Protein AF-A0A9P8G0V1-F1 (afdb_monomer)

Foldseek 3Di:
DDDDPPPPCPCPPPDPDDDDDADWDFPDWDADPQRKIKTFIARDPPFPDRGWIKIAGPLGWIKTCDSVRKIKTDPNPPDIDIGHHDDD

pLDDT: mean 77.92, std 21.46, range [34.5, 96.38]

Solvent-accessible surface area (backbone atoms only — not comparable to full-atom values): 5410 Å² total; per-residue (Å²): 131,93,81,79,87,81,75,81,74,78,70,83,64,92,59,90,71,84,73,90,88,73,85,55,47,77,78,46,70,54,66,50,99,79,60,30,36,41,38,34,34,36,63,53,94,83,34,73,25,77,76,13,30,39,38,39,43,73,77,58,21,35,38,37,37,37,37,74,43,27,35,38,40,35,60,52,77,84,53,69,50,76,44,74,43,76,83,130

Structure (mmCIF, N/CA/C/O backbone):
data_AF-A0A9P8G0V1-F1
#
_entry.id   AF-A0A9P8G0V1-F1
#
loop_
_atom_site.group_PDB
_atom_site.id
_atom_site.type_symbol
_atom_site.label_atom_id
_atom_site.label_alt_id
_atom_site.label_comp_id
_atom_site.label_asym_id
_atom_site.label_entity_id
_atom_site.label_seq_id
_atom_site.pdbx_PDB_ins_code
_atom_site.Cartn_x
_atom_site.Cartn_y
_atom_site.Cartn_z
_atom_site.occupancy
_atom_site.B_iso_or_equiv
_atom_site.auth_seq_id
_atom_site.auth_comp_id
_atom_site.auth_asym_id
_atom_site.auth_atom_id
_atom_site.pdbx_PDB_model_num
ATOM 1 N N . MET A 1 1 ? -25.470 21.042 24.118 1.00 37.41 1 MET A N 1
ATOM 2 C CA . MET A 1 1 ? -24.253 20.309 23.710 1.00 37.41 1 MET A CA 1
ATOM 3 C C . MET A 1 1 ? -24.488 19.826 22.290 1.00 37.41 1 MET A C 1
ATOM 5 O O . MET A 1 1 ? -25.471 19.119 22.100 1.00 37.41 1 MET A O 1
ATOM 9 N N . PRO A 1 2 ? -23.742 20.313 21.287 1.00 37.09 2 PRO A N 1
ATOM 10 C CA . PRO A 1 2 ? -24.104 20.082 19.897 1.00 37.09 2 PRO A CA 1
ATOM 11 C C . PRO A 1 2 ? -23.767 18.643 19.501 1.00 37.09 2 PRO A C 1
ATOM 13 O O . PRO A 1 2 ? -22.658 18.171 19.726 1.00 37.09 2 PRO A O 1
ATOM 16 N N . SER A 1 3 ? -24.750 17.956 18.933 1.00 34.84 3 SER A N 1
ATOM 17 C CA . SER A 1 3 ? -24.585 16.691 18.224 1.00 34.84 3 SER A CA 1
ATOM 18 C C . SER A 1 3 ? -24.936 16.918 16.763 1.00 34.84 3 SER A C 1
ATOM 20 O O . SER A 1 3 ? -25.764 17.772 16.449 1.00 34.84 3 SER A O 1
ATOM 22 N N . ASN A 1 4 ? -24.341 16.080 15.919 1.00 35.44 4 ASN A N 1
ATOM 23 C CA . ASN A 1 4 ? -24.634 15.885 14.504 1.00 35.44 4 ASN A CA 1
ATOM 24 C C . ASN A 1 4 ? -23.777 16.679 13.504 1.00 35.44 4 ASN A C 1
ATOM 26 O O . ASN A 1 4 ? -24.274 17.429 12.668 1.00 35.44 4 ASN A O 1
ATOM 30 N N . ASN A 1 5 ? -22.467 16.408 13.527 1.00 34.91 5 ASN A N 1
ATOM 31 C CA . ASN A 1 5 ? -21.629 16.543 12.337 1.00 34.91 5 ASN A CA 1
ATOM 32 C C . ASN A 1 5 ? -21.972 15.398 11.367 1.00 34.91 5 ASN A C 1
ATOM 34 O O . ASN A 1 5 ? -21.370 14.327 11.390 1.00 34.91 5 ASN A O 1
ATOM 38 N N . SER A 1 6 ? -23.007 15.629 10.562 1.00 37.06 6 SER A N 1
ATOM 39 C CA . SER A 1 6 ? -23.375 14.812 9.410 1.00 37.06 6 SER A CA 1
ATOM 40 C C . SER A 1 6 ? -22.305 14.967 8.328 1.00 37.06 6 SER A C 1
ATOM 42 O O . SER A 1 6 ? -22.433 15.786 7.421 1.00 37.06 6 SER A O 1
ATOM 44 N N . SER A 1 7 ? -21.246 14.173 8.419 1.00 34.50 7 SER A N 1
ATOM 45 C CA . SER A 1 7 ? -20.371 13.888 7.284 1.00 34.50 7 SER A CA 1
ATOM 46 C C . SER A 1 7 ? -20.724 12.499 6.767 1.00 34.50 7 SER A C 1
ATOM 48 O O . SER A 1 7 ? -19.973 11.546 6.940 1.00 34.50 7 SER A O 1
ATOM 50 N N . THR A 1 8 ? -21.895 12.369 6.140 1.00 37.41 8 THR A N 1
ATOM 51 C CA . THR A 1 8 ? -22.097 11.326 5.131 1.00 37.41 8 THR A CA 1
ATOM 52 C C . THR A 1 8 ? -21.235 11.704 3.934 1.00 37.41 8 THR A C 1
ATOM 54 O O . THR A 1 8 ? -21.710 12.284 2.959 1.00 37.41 8 THR A O 1
ATOM 57 N N . SER A 1 9 ? -19.939 11.421 4.035 1.00 35.34 9 SER A N 1
ATOM 58 C CA . SER A 1 9 ? -19.070 11.316 2.872 1.00 35.34 9 SER A CA 1
ATOM 59 C C . SER A 1 9 ? -19.403 9.991 2.200 1.00 35.34 9 SER A C 1
ATOM 61 O O . SER A 1 9 ? -18.660 9.017 2.291 1.00 35.34 9 SER A O 1
ATOM 63 N N . SER A 1 10 ? -20.575 9.947 1.566 1.00 42.50 10 SER A N 1
ATOM 64 C CA . SER A 1 10 ? -20.870 9.007 0.492 1.00 42.50 10 SER A CA 1
ATOM 65 C C . SER A 1 10 ? -19.973 9.413 -0.667 1.00 42.50 10 SER A C 1
ATOM 67 O O . SER A 1 10 ? -20.358 10.145 -1.573 1.00 42.50 10 SER A O 1
ATOM 69 N N . SER A 1 11 ? -18.705 9.044 -0.555 1.00 39.66 11 SER A N 1
ATOM 70 C CA . SER A 1 11 ? -17.727 9.236 -1.601 1.00 39.66 11 SER A CA 1
ATOM 71 C C . SER A 1 11 ? -17.928 8.110 -2.603 1.00 39.66 11 SER A C 1
ATOM 73 O O . SER A 1 11 ? -17.083 7.229 -2.726 1.00 39.66 11 SER A O 1
ATOM 75 N N . ASP A 1 12 ? -19.025 8.177 -3.360 1.00 43.91 12 ASP A N 1
ATOM 76 C CA . ASP A 1 12 ? -19.094 7.622 -4.712 1.00 43.91 12 ASP A CA 1
ATOM 77 C C . ASP A 1 12 ? -18.117 8.435 -5.575 1.00 43.91 12 ASP A C 1
ATOM 79 O O . ASP A 1 12 ? -18.473 9.253 -6.420 1.00 43.91 12 ASP A O 1
ATOM 83 N N . SER A 1 13 ? -16.830 8.298 -5.263 1.00 40.94 13 SER A N 1
ATOM 84 C CA . SER A 1 13 ? -15.748 8.975 -5.947 1.00 40.94 13 SER A CA 1
ATOM 85 C C . SER A 1 13 ? -15.406 8.146 -7.167 1.00 40.94 13 SER A C 1
ATOM 87 O O . SER A 1 13 ? -14.401 7.441 -7.199 1.00 40.94 13 SER A O 1
ATOM 89 N N . ASN A 1 14 ? -16.213 8.304 -8.214 1.00 49.72 14 ASN A N 1
ATOM 90 C CA . ASN A 1 14 ? -15.679 8.277 -9.569 1.00 49.72 14 ASN A CA 1
ATOM 91 C C . ASN A 1 14 ? -14.727 9.478 -9.716 1.00 49.72 14 ASN A C 1
ATOM 93 O O . ASN A 1 14 ? -15.060 10.502 -10.305 1.00 49.72 14 ASN A O 1
ATOM 97 N N . SER A 1 15 ? -13.570 9.384 -9.065 1.00 43.97 15 SER A N 1
ATOM 98 C CA . SER A 1 15 ? -12.530 10.396 -9.062 1.00 43.97 15 SER A CA 1
ATOM 99 C C . SER A 1 15 ? -11.243 9.700 -9.456 1.00 43.97 15 SER A C 1
ATOM 101 O O . SER A 1 15 ? -10.477 9.213 -8.623 1.00 43.97 15 SER A O 1
ATOM 103 N N . ALA A 1 16 ? -11.020 9.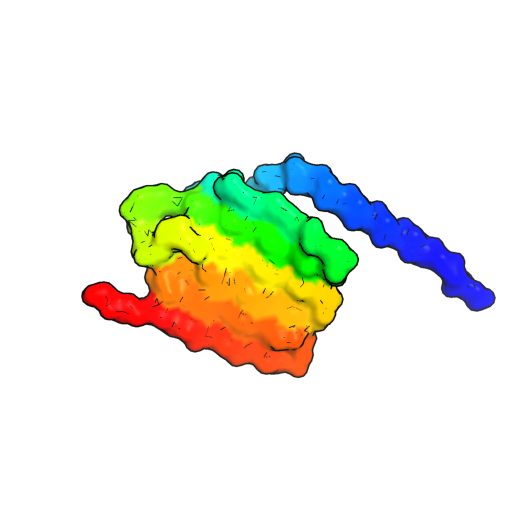658 -10.768 1.00 51.06 16 ALA A N 1
ATOM 104 C CA . ALA A 1 16 ? -9.680 9.693 -11.323 1.00 51.06 16 ALA A CA 1
ATOM 105 C C . ALA A 1 16 ? -9.012 10.985 -10.812 1.00 51.06 16 ALA A C 1
ATOM 107 O O . ALA A 1 16 ? -9.024 12.024 -11.469 1.00 51.06 16 ALA A O 1
ATOM 108 N N . SER A 1 17 ? -8.520 10.951 -9.573 1.00 43.56 17 SER A N 1
ATOM 109 C CA . SER A 1 17 ? -7.882 12.094 -8.936 1.00 43.56 17 SER A CA 1
ATOM 110 C C . SER A 1 17 ? -6.461 12.210 -9.462 1.00 43.56 17 SER A C 1
ATOM 112 O O . SER A 1 17 ? -5.522 11.607 -8.945 1.00 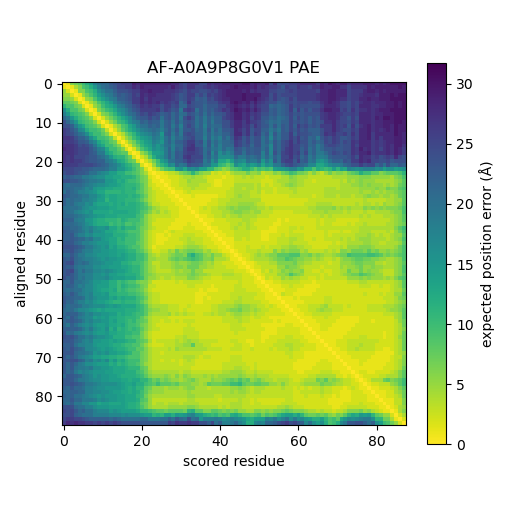43.56 17 SER A O 1
ATOM 114 N N . SER A 1 18 ? -6.336 13.034 -10.495 1.00 62.75 18 SER A N 1
ATOM 115 C CA . SER A 1 18 ? -5.160 13.827 -10.836 1.00 62.75 18 SER A CA 1
ATOM 116 C C . SER A 1 18 ? -4.270 14.144 -9.623 1.00 62.75 18 SER A C 1
ATOM 118 O O . SER A 1 18 ? -4.709 14.794 -8.675 1.00 62.75 18 SER A O 1
ATOM 120 N N . GLY A 1 19 ? -3.008 13.712 -9.691 1.00 39.78 19 GLY A N 1
ATOM 121 C CA . GLY A 1 19 ? -1.973 13.976 -8.692 1.00 39.78 19 GLY A CA 1
ATOM 122 C C . GLY A 1 19 ? -0.627 13.389 -9.120 1.00 39.78 19 GLY A C 1
ATOM 123 O O . GLY A 1 19 ? -0.336 12.233 -8.847 1.00 39.78 19 GLY A O 1
ATOM 124 N N . SER A 1 20 ? 0.144 14.194 -9.852 1.00 55.59 20 SER A N 1
ATOM 125 C CA . SER A 1 20 ? 1.559 14.078 -10.235 1.00 55.59 20 SER A CA 1
ATOM 126 C C . SER A 1 20 ? 2.368 12.897 -9.664 1.00 55.59 20 SER A C 1
ATOM 128 O O . SER A 1 20 ? 2.649 12.857 -8.469 1.00 55.59 20 SER A O 1
ATOM 130 N N . GLY A 1 21 ? 2.866 12.009 -10.538 1.00 52.62 21 GLY A N 1
ATOM 131 C CA . GLY A 1 21 ? 4.015 11.151 -10.207 1.00 52.62 21 GLY A CA 1
ATOM 132 C C . GLY A 1 21 ? 4.204 9.895 -11.058 1.00 52.62 21 GLY A C 1
ATOM 133 O O . GLY A 1 21 ? 5.336 9.540 -11.366 1.00 52.62 21 GLY A O 1
ATOM 134 N N . SER A 1 22 ? 3.136 9.216 -11.473 1.00 56.09 22 SER A N 1
ATOM 135 C CA . SER A 1 22 ? 3.189 8.030 -12.344 1.00 56.09 22 SER A CA 1
ATOM 136 C C . SER A 1 22 ? 1.779 7.762 -12.863 1.00 56.09 22 SER A C 1
ATOM 138 O O . SER A 1 22 ? 0.856 7.671 -12.057 1.00 56.09 22 SER A O 1
ATOM 140 N N . SER A 1 23 ? 1.589 7.684 -14.180 1.00 75.69 23 SER A N 1
ATOM 141 C CA . SER A 1 23 ? 0.304 7.297 -14.772 1.00 75.69 23 SER A CA 1
ATOM 142 C C . SER A 1 23 ? 0.023 5.836 -14.424 1.00 75.69 23 SER A C 1
ATOM 144 O O . SER A 1 23 ? 0.757 4.957 -14.874 1.00 75.69 23 SER A O 1
ATOM 146 N N . TYR A 1 24 ? -0.995 5.588 -13.607 1.00 81.06 24 TYR A N 1
ATOM 147 C CA . TYR A 1 24 ? -1.547 4.257 -13.390 1.00 81.06 24 TYR A CA 1
ATOM 148 C C . TYR A 1 24 ? -3.031 4.280 -13.725 1.00 81.06 24 TYR A C 1
ATOM 150 O O . TYR A 1 24 ? -3.709 5.280 -13.489 1.00 81.06 24 TYR A O 1
ATOM 158 N N . GLU A 1 25 ? -3.526 3.165 -14.238 1.00 87.06 25 GLU A N 1
ATOM 159 C CA . GLU A 1 25 ? -4.947 2.943 -14.457 1.00 87.06 25 GLU A CA 1
ATOM 160 C C . GLU A 1 25 ? -5.541 2.312 -13.197 1.00 87.06 25 GLU A C 1
ATOM 162 O O . GLU A 1 25 ? -4.984 1.366 -12.637 1.00 87.0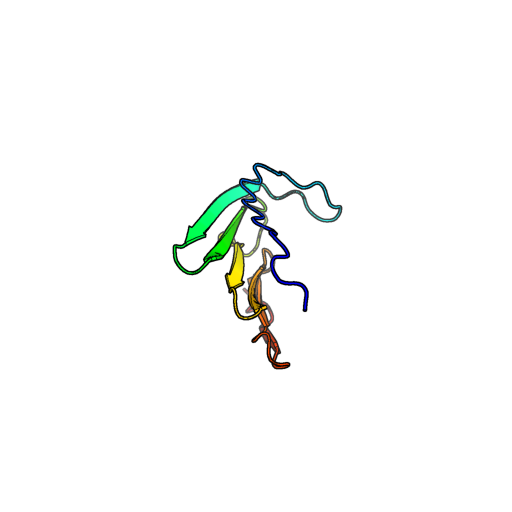6 25 GLU A O 1
ATOM 167 N N . ILE A 1 26 ? -6.670 2.829 -12.713 1.00 87.38 26 ILE A N 1
ATOM 168 C CA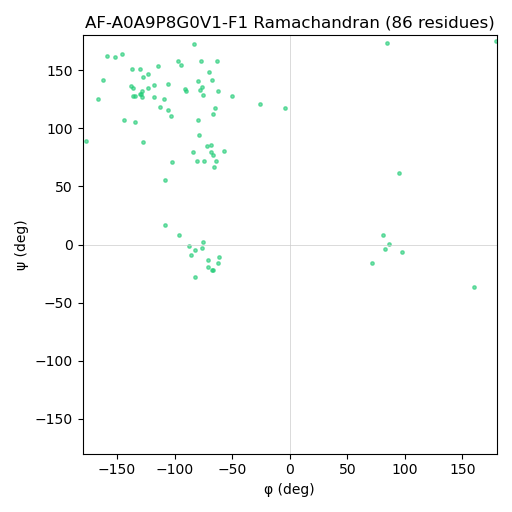 . ILE A 1 26 ? -7.414 2.163 -11.639 1.00 87.38 26 ILE A CA 1
ATOM 169 C C . ILE A 1 26 ? -8.216 1.037 -12.283 1.00 87.38 26 ILE A C 1
ATOM 171 O O . ILE A 1 26 ? -9.199 1.287 -12.973 1.00 87.38 26 ILE A O 1
ATOM 175 N N . THR A 1 27 ? -7.797 -0.206 -12.061 1.00 90.00 27 THR A N 1
ATOM 176 C CA . THR A 1 27 ? -8.455 -1.381 -12.653 1.00 90.00 27 THR A CA 1
ATOM 177 C C . THR A 1 27 ? -9.685 -1.817 -11.871 1.00 90.00 27 THR A C 1
ATOM 179 O O . THR A 1 27 ? -10.609 -2.396 -12.435 1.00 90.00 27 THR A O 1
ATOM 182 N N . SER A 1 28 ? -9.706 -1.553 -10.567 1.00 89.19 28 SER A N 1
ATOM 183 C CA . SER A 1 28 ? -10.821 -1.886 -9.687 1.00 89.19 28 SER A CA 1
ATOM 184 C C . SER A 1 28 ? -10.724 -1.073 -8.405 1.00 89.19 28 SER A C 1
ATOM 186 O O . SER A 1 28 ? -9.642 -0.910 -7.846 1.00 89.19 28 SER A O 1
ATOM 188 N N . SER A 1 29 ? -11.852 -0.616 -7.883 1.00 90.44 29 SER A N 1
ATOM 189 C CA . SER A 1 29 ? -11.936 -0.052 -6.540 1.00 90.44 29 SER A CA 1
ATOM 190 C C . SER A 1 29 ? -13.275 -0.388 -5.901 1.00 90.44 29 SER A C 1
ATOM 192 O O . SER A 1 29 ? -14.215 -0.813 -6.574 1.00 90.44 29 SER A O 1
ATOM 194 N N . GLY A 1 30 ? -13.352 -0.232 -4.587 1.00 92.00 30 GLY A N 1
ATOM 195 C CA . GLY A 1 30 ? -14.593 -0.421 -3.859 1.00 92.00 30 GLY A CA 1
ATOM 196 C C . GLY A 1 30 ? -14.431 -0.199 -2.369 1.00 92.00 30 GLY A C 1
ATOM 197 O O . GLY A 1 30 ? -13.328 0.008 -1.860 1.00 92.00 30 GLY A O 1
ATOM 198 N N . THR A 1 31 ? -15.562 -0.270 -1.681 1.00 93.00 31 THR A N 1
ATOM 199 C CA . THR A 1 31 ? -15.659 -0.164 -0.229 1.00 93.00 31 THR A CA 1
ATOM 200 C C . THR A 1 31 ? -16.487 -1.339 0.266 1.00 93.00 31 THR A C 1
ATOM 202 O O . THR A 1 31 ? -17.550 -1.614 -0.288 1.00 93.00 31 THR A O 1
ATOM 205 N N . ASN A 1 32 ? -15.993 -2.069 1.263 1.00 88.94 32 ASN A N 1
ATOM 206 C CA . ASN A 1 32 ? -16.737 -3.180 1.855 1.00 88.94 32 ASN A CA 1
ATOM 207 C C . ASN A 1 32 ? -17.730 -2.685 2.927 1.00 88.94 32 ASN A C 1
ATOM 209 O O . ASN A 1 32 ? -17.687 -1.527 3.339 1.00 88.94 32 ASN A O 1
ATOM 213 N N . ASP A 1 33 ? -18.588 -3.572 3.438 1.00 91.56 33 ASP A N 1
ATOM 214 C CA . ASP A 1 33 ? -19.610 -3.222 4.444 1.00 91.56 33 ASP A 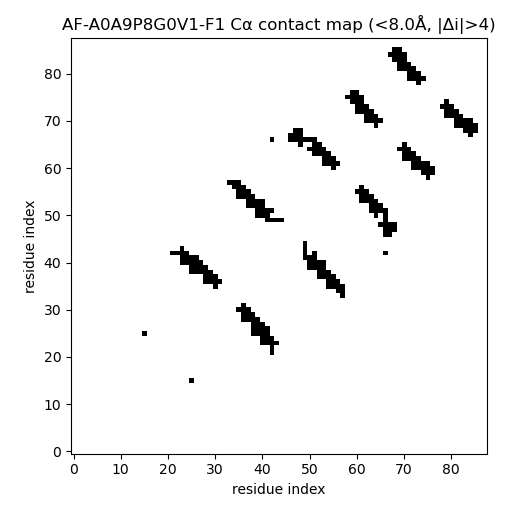CA 1
ATOM 215 C C . ASP A 1 33 ? -19.033 -2.708 5.779 1.00 91.56 33 ASP A C 1
ATOM 217 O O . ASP A 1 33 ? -19.743 -2.111 6.585 1.00 91.56 33 ASP A O 1
ATOM 221 N N . GLN A 1 34 ? -17.738 -2.925 6.025 1.00 91.19 34 GLN A N 1
ATOM 222 C CA . GLN A 1 34 ? -17.018 -2.418 7.198 1.00 91.19 34 GLN A CA 1
ATOM 223 C C . GLN A 1 34 ? -16.445 -1.009 6.974 1.00 91.19 34 GLN A C 1
ATOM 225 O O . GLN A 1 34 ? -15.828 -0.449 7.880 1.00 91.19 34 GLN A O 1
ATOM 230 N N . GLY A 1 35 ? -16.629 -0.441 5.779 1.00 91.81 35 GLY A N 1
ATOM 231 C CA . GLY A 1 35 ? -16.094 0.855 5.372 1.00 91.81 35 GLY A CA 1
ATOM 232 C C . GLY A 1 35 ? -14.633 0.820 4.919 1.00 91.81 35 GLY A C 1
ATOM 233 O O . GLY A 1 35 ? -14.045 1.880 4.707 1.00 91.81 35 GLY A O 1
ATOM 234 N N . ASN A 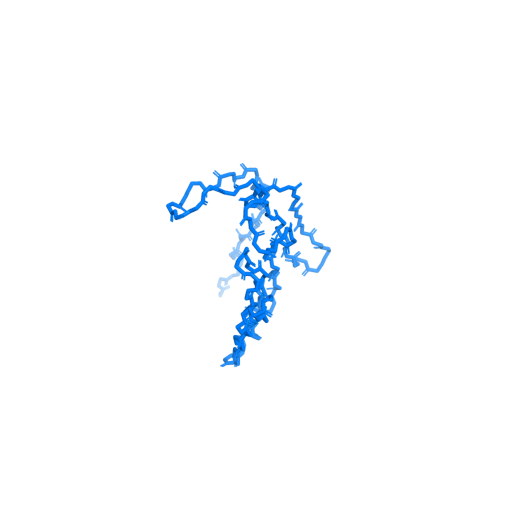1 36 ? -14.026 -0.361 4.769 1.00 90.62 36 ASN A N 1
ATOM 235 C CA . ASN A 1 36 ? -12.654 -0.473 4.278 1.00 90.62 36 ASN A CA 1
ATOM 236 C C . ASN A 1 36 ? -12.649 -0.288 2.764 1.00 90.62 36 ASN A C 1
ATOM 238 O O . ASN A 1 36 ? -13.442 -0.907 2.053 1.00 90.62 36 ASN A O 1
ATOM 242 N N . HIS A 1 37 ? -11.733 0.537 2.277 1.00 93.25 37 HIS A N 1
ATOM 243 C CA . HIS A 1 37 ? -11.610 0.882 0.870 1.00 93.25 37 HIS A CA 1
ATOM 244 C C . HIS A 1 37 ? -10.408 0.180 0.239 1.00 93.25 37 HIS A C 1
ATOM 246 O O . HIS A 1 37 ? -9.321 0.135 0.817 1.00 93.25 37 HIS A O 1
ATOM 252 N N . TYR A 1 38 ? -10.594 -0.327 -0.975 1.00 91.94 38 TYR A N 1
ATOM 253 C CA . TYR A 1 38 ? -9.547 -0.931 -1.784 1.00 91.94 38 TYR A CA 1
ATOM 254 C C . TYR A 1 38 ? -9.503 -0.290 -3.168 1.00 91.94 38 TYR A C 1
ATOM 256 O O . TYR A 1 38 ? -10.528 0.059 -3.745 1.00 91.94 38 TYR A O 1
ATOM 264 N N . CYS A 1 39 ? -8.300 -0.148 -3.712 1.00 92.88 39 CYS A N 1
ATOM 265 C CA . CYS A 1 39 ? -8.060 0.397 -5.041 1.00 92.88 39 CYS A CA 1
ATOM 266 C C . CYS A 1 39 ? -6.881 -0.336 -5.683 1.00 92.88 39 CYS A C 1
ATOM 268 O O . CYS A 1 39 ? -5.730 -0.146 -5.285 1.00 92.88 39 CYS A O 1
ATOM 270 N N . SER A 1 40 ? -7.188 -1.179 -6.661 1.00 90.25 40 SER A N 1
ATOM 271 C CA . SER A 1 40 ? -6.241 -1.850 -7.545 1.00 90.25 40 SER A CA 1
ATOM 272 C C . SER A 1 40 ? -5.787 -0.906 -8.650 1.00 90.25 40 SER A C 1
ATOM 274 O O . SER A 1 40 ? -6.567 -0.107 -9.173 1.00 90.25 40 SER A O 1
ATOM 276 N N . ARG A 1 41 ? -4.502 -0.987 -8.982 1.00 89.62 41 ARG A N 1
ATOM 277 C CA . ARG A 1 41 ? -3.803 -0.063 -9.868 1.00 89.62 41 ARG A CA 1
ATOM 278 C C . ARG A 1 41 ? -2.930 -0.856 -10.822 1.00 89.62 41 ARG A C 1
ATOM 280 O O . ARG A 1 41 ? -2.194 -1.739 -10.394 1.00 89.62 41 ARG A O 1
ATOM 287 N N . ASP A 1 42 ? -2.975 -0.492 -12.088 1.00 88.75 42 ASP A N 1
ATOM 288 C CA . ASP A 1 42 ? -2.120 -1.039 -13.126 1.00 88.75 42 ASP A CA 1
ATOM 289 C C . ASP A 1 42 ? -1.163 0.051 -13.611 1.00 88.75 42 ASP A C 1
ATOM 291 O O . ASP A 1 42 ? -1.579 1.107 -14.088 1.00 88.75 42 ASP A O 1
ATOM 295 N N . TYR A 1 43 ? 0.134 -0.194 -13.440 1.00 87.06 43 TYR A N 1
ATOM 296 C CA . TYR A 1 43 ? 1.211 0.699 -13.879 1.00 87.06 43 TYR A CA 1
ATOM 297 C C . TYR A 1 43 ? 1.781 0.278 -15.248 1.00 87.06 43 TYR A C 1
ATOM 299 O O . TYR A 1 43 ? 2.788 0.826 -15.703 1.00 87.06 43 TYR A O 1
ATOM 307 N N . GLY A 1 44 ? 1.132 -0.685 -15.908 1.00 85.75 44 GLY A N 1
ATOM 308 C CA . GLY A 1 44 ? 1.511 -1.277 -17.179 1.00 85.75 44 GLY A CA 1
ATOM 309 C C . GLY A 1 44 ? 2.523 -2.413 -17.039 1.00 85.75 44 GLY A C 1
ATOM 310 O O . GLY A 1 44 ? 3.121 -2.637 -15.988 1.00 85.75 44 GLY A O 1
ATOM 311 N N . SER A 1 45 ? 2.797 -3.078 -18.163 1.00 82.62 45 SER A N 1
ATOM 312 C CA . SER A 1 45 ? 3.678 -4.255 -18.266 1.00 82.62 45 SER A CA 1
ATOM 313 C C . SER A 1 45 ? 5.140 -4.028 -17.857 1.00 82.62 45 SER A C 1
ATOM 315 O O . SER A 1 45 ? 5.916 -4.975 -17.779 1.00 82.62 45 SER A O 1
ATOM 317 N N . SER A 1 46 ? 5.549 -2.772 -17.662 1.00 83.69 46 SER A N 1
ATOM 318 C CA . SER A 1 46 ? 6.892 -2.411 -17.190 1.00 83.69 46 SER A CA 1
ATOM 319 C C . SER A 1 46 ? 7.004 -2.417 -15.662 1.00 83.69 46 SER A C 1
ATOM 321 O O . SER A 1 46 ? 8.105 -2.256 -15.132 1.00 83.69 46 SER A O 1
ATOM 323 N N . ALA A 1 47 ? 5.888 -2.561 -14.942 1.00 84.56 47 ALA A N 1
ATOM 324 C CA . ALA A 1 47 ? 5.895 -2.679 -13.496 1.00 84.56 47 ALA A CA 1
ATOM 325 C C . ALA A 1 47 ? 6.551 -4.000 -13.071 1.00 84.56 47 ALA A C 1
ATOM 327 O O . ALA A 1 47 ? 6.361 -5.052 -13.673 1.00 84.56 47 ALA A O 1
ATOM 328 N N . ALA A 1 48 ? 7.319 -3.968 -11.985 1.00 86.31 48 ALA A N 1
ATOM 32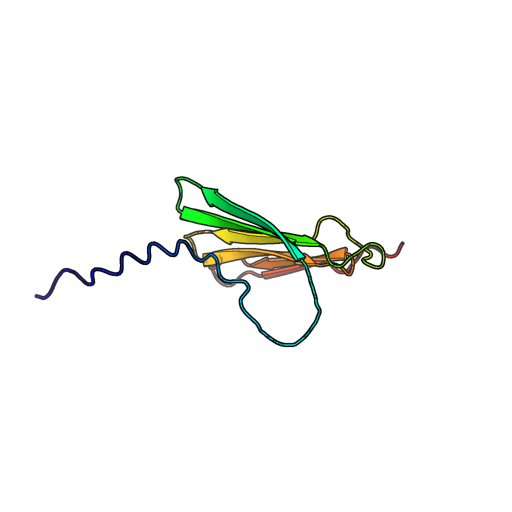9 C CA . ALA A 1 48 ? 7.823 -5.193 -11.375 1.00 86.31 48 ALA A CA 1
ATOM 330 C C . ALA A 1 48 ? 6.701 -5.981 -10.673 1.00 86.31 48 ALA A C 1
ATOM 332 O O . ALA A 1 48 ? 6.870 -7.174 -10.410 1.00 86.31 48 ALA A O 1
ATOM 333 N N . ASN A 1 49 ? 5.589 -5.317 -10.365 1.00 85.50 49 ASN A N 1
ATOM 334 C CA . ASN A 1 49 ? 4.424 -5.866 -9.698 1.00 85.50 49 ASN A CA 1
ATOM 335 C C . ASN A 1 49 ? 3.143 -5.430 -10.418 1.00 85.50 49 ASN A C 1
ATOM 337 O O . ASN A 1 49 ? 2.691 -4.292 -10.266 1.00 85.50 49 ASN A O 1
ATOM 341 N N . ASP A 1 50 ? 2.550 -6.370 -11.149 1.00 85.75 50 ASP A N 1
ATOM 342 C CA . ASP A 1 50 ? 1.288 -6.185 -11.875 1.00 85.75 50 ASP A CA 1
ATOM 343 C C . ASP A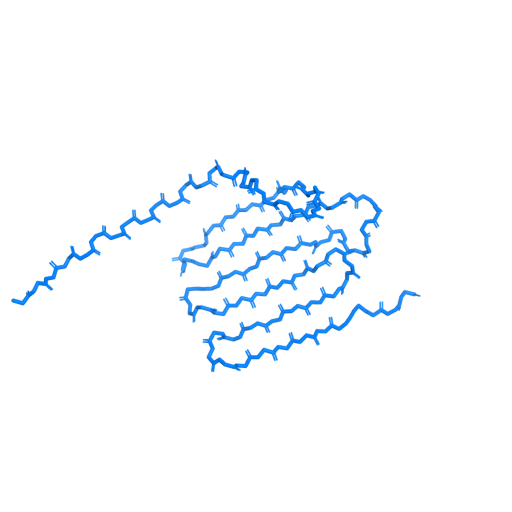 1 50 ? 0.071 -6.087 -10.938 1.00 85.75 50 ASP A C 1
ATOM 345 O O . ASP A 1 50 ? -1.009 -5.674 -11.344 1.00 85.75 50 ASP A O 1
ATOM 349 N N . ASN A 1 51 ? 0.233 -6.449 -9.661 1.00 87.19 51 ASN A N 1
ATOM 350 C CA . ASN A 1 51 ? -0.817 -6.403 -8.650 1.00 87.19 51 ASN A CA 1
ATOM 351 C C . ASN A 1 51 ? -0.557 -5.269 -7.651 1.00 87.19 51 ASN A C 1
ATOM 353 O O . ASN A 1 51 ? -0.435 -5.472 -6.435 1.00 87.19 51 ASN A O 1
ATOM 357 N N . SER A 1 52 ? -0.418 -4.056 -8.180 1.00 91.31 52 SER A N 1
ATOM 358 C CA . SER A 1 52 ? -0.303 -2.863 -7.349 1.00 91.31 52 SER A CA 1
ATOM 359 C C . SER A 1 52 ? -1.672 -2.486 -6.793 1.00 91.31 52 SER A C 1
ATOM 361 O O . SER A 1 52 ? -2.675 -2.498 -7.502 1.00 91.31 52 SER A O 1
ATOM 363 N N . TYR A 1 53 ? -1.744 -2.150 -5.510 1.00 93.44 53 TYR A N 1
ATOM 364 C CA . TYR A 1 53 ? -3.003 -1.758 -4.884 1.00 93.44 53 TYR A CA 1
ATOM 365 C C . TYR A 1 53 ? -2.781 -0.950 -3.612 1.00 93.44 53 TYR A C 1
ATOM 367 O O . TYR A 1 53 ? -1.709 -0.958 -3.006 1.00 93.44 53 TYR A O 1
ATOM 375 N N . HIS A 1 54 ? -3.834 -0.261 -3.200 1.00 93.31 54 HIS A N 1
ATOM 376 C CA . HIS A 1 54 ? -3.944 0.384 -1.908 1.00 93.31 54 HIS A CA 1
ATOM 377 C C . HIS A 1 54 ? -5.175 -0.128 -1.187 1.00 93.31 54 HIS A C 1
ATOM 379 O O . HIS A 1 54 ? -6.252 -0.218 -1.773 1.00 93.31 54 HIS A O 1
ATOM 385 N N . TYR A 1 55 ? -5.001 -0.436 0.086 1.00 93.69 55 TYR A N 1
ATOM 386 C CA . TYR A 1 55 ? -6.060 -0.887 0.962 1.00 93.69 55 TYR A CA 1
ATOM 387 C C . TYR A 1 55 ? -6.037 -0.031 2.221 1.00 93.69 55 TYR A C 1
ATOM 389 O O . TYR A 1 55 ? -4.990 0.106 2.844 1.00 93.69 55 TYR A O 1
ATOM 397 N N . SER A 1 56 ? -7.163 0.557 2.589 1.00 93.06 56 SER A N 1
ATOM 398 C CA . SER A 1 56 ? -7.293 1.429 3.754 1.00 93.06 56 SER A CA 1
ATOM 399 C C . SER A 1 56 ? -8.469 0.979 4.599 1.00 93.06 56 SER A C 1
ATOM 401 O O . SER A 1 56 ? -9.575 0.810 4.085 1.00 93.06 56 SER A O 1
ATOM 403 N N . ASN A 1 57 ? -8.226 0.814 5.889 1.00 90.94 57 ASN A N 1
ATOM 404 C CA . ASN A 1 57 ? -9.215 0.409 6.866 1.00 90.94 57 ASN A CA 1
ATOM 405 C C . ASN A 1 57 ? -9.790 1.617 7.601 1.00 90.94 57 ASN A C 1
ATOM 407 O O . ASN A 1 57 ? -9.168 2.678 7.697 1.00 90.94 57 ASN A O 1
ATOM 411 N N . THR A 1 58 ? -10.976 1.436 8.169 1.00 91.88 58 THR A N 1
ATOM 412 C CA . THR A 1 58 ? -11.644 2.472 8.971 1.00 91.88 58 THR A CA 1
ATOM 413 C C . THR A 1 58 ? -10.934 2.784 10.286 1.00 91.88 58 THR A C 1
ATOM 415 O O . THR A 1 58 ? -11.079 3.886 10.809 1.00 91.88 58 THR A O 1
ATOM 418 N N . ASP A 1 59 ? -10.116 1.860 10.791 1.00 89.75 59 ASP A N 1
ATOM 419 C CA . ASP A 1 59 ? -9.252 2.062 11.960 1.00 89.75 59 ASP A CA 1
ATOM 420 C C . ASP A 1 59 ? -8.008 2.929 11.665 1.00 89.75 59 ASP A C 1
ATOM 422 O O . ASP A 1 59 ? -7.181 3.162 12.546 1.00 89.75 59 ASP A O 1
ATOM 426 N N . GLY A 1 60 ? -7.875 3.424 10.429 1.00 91.88 60 GLY A N 1
ATOM 427 C CA . GLY A 1 60 ? -6.758 4.249 9.977 1.00 91.88 60 GLY A CA 1
ATOM 428 C C . GLY A 1 60 ? -5.525 3.450 9.554 1.00 91.88 60 GLY A C 1
ATOM 429 O O . GLY A 1 60 ? -4.559 4.047 9.072 1.00 91.88 60 GLY A O 1
ATOM 430 N N . SER A 1 61 ? -5.538 2.121 9.697 1.00 94.00 61 SER A N 1
ATOM 431 C CA . SER A 1 61 ? -4.503 1.265 9.123 1.00 94.00 61 SER A CA 1
ATOM 432 C C . SER A 1 61 ? -4.621 1.219 7.600 1.00 94.00 61 SER A C 1
ATOM 434 O O . SER A 1 61 ? -5.704 1.344 7.025 1.00 94.00 61 SER A O 1
ATOM 436 N N . TYR A 1 62 ? -3.494 1.063 6.913 1.00 96.06 62 TYR A N 1
ATOM 437 C CA . TYR A 1 62 ? -3.470 0.968 5.461 1.00 96.06 62 TYR A CA 1
ATOM 438 C C . TYR A 1 62 ? -2.288 0.148 4.956 1.00 96.06 62 TYR A C 1
ATOM 440 O O . TYR A 1 62 ? -1.288 -0.065 5.643 1.00 96.06 62 TYR A O 1
ATOM 448 N N . TYR A 1 63 ? -2.409 -0.303 3.717 1.00 95.44 63 TYR A N 1
ATOM 449 C CA . TYR A 1 63 ? -1.435 -1.127 3.037 1.00 95.44 63 TYR A CA 1
ATOM 450 C C . TYR A 1 63 ? -1.256 -0.666 1.592 1.00 95.44 63 TYR A C 1
ATOM 452 O O . TYR A 1 63 ? -2.228 -0.402 0.884 1.00 95.44 63 TYR A O 1
ATOM 460 N N . TYR A 1 64 ? -0.005 -0.610 1.151 1.00 94.44 64 TYR A N 1
ATOM 461 C CA . TYR A 1 64 ? 0.396 -0.356 -0.225 1.00 94.44 64 TYR A CA 1
ATOM 462 C C . TYR A 1 64 ? 1.155 -1.560 -0.773 1.00 94.44 64 TYR A C 1
ATOM 464 O O . TYR A 1 64 ? 2.162 -1.980 -0.202 1.00 94.44 64 TYR A O 1
ATOM 472 N N . SER A 1 65 ? 0.700 -2.050 -1.921 1.00 93.25 65 SER A N 1
ATOM 473 C CA . SER A 1 65 ? 1.455 -2.897 -2.840 1.00 93.25 65 SER A CA 1
ATOM 474 C C . SER A 1 65 ? 1.902 -2.011 -3.999 1.00 93.25 65 SER A C 1
ATOM 476 O O . SER A 1 65 ? 1.064 -1.508 -4.751 1.00 93.25 65 SER A O 1
ATOM 478 N N . ASN A 1 66 ? 3.203 -1.746 -4.095 1.00 91.12 66 ASN A N 1
ATOM 479 C CA . ASN A 1 66 ? 3.752 -0.780 -5.043 1.00 91.12 66 ASN A CA 1
ATOM 480 C C . ASN A 1 66 ? 4.214 -1.464 -6.342 1.00 91.12 66 ASN A C 1
ATOM 482 O O . ASN A 1 66 ? 4.628 -2.629 -6.309 1.00 91.12 66 ASN A O 1
ATOM 486 N N . PRO A 1 67 ? 4.250 -0.732 -7.474 1.00 89.62 67 PRO A N 1
ATOM 487 C CA . PRO A 1 67 ? 4.634 -1.279 -8.781 1.00 89.62 67 PRO A CA 1
ATOM 488 C C . PRO A 1 67 ? 6.094 -1.698 -8.873 1.00 89.62 67 PRO A C 1
ATOM 490 O O . PRO A 1 67 ? 6.452 -2.531 -9.699 1.00 89.62 67 PRO A O 1
ATOM 493 N N . ASN A 1 68 ? 6.955 -1.153 -8.017 1.00 88.19 68 ASN A N 1
ATOM 494 C CA . ASN A 1 68 ? 8.343 -1.589 -7.906 1.00 88.19 68 ASN A CA 1
ATOM 495 C C . ASN A 1 68 ? 8.487 -2.923 -7.149 1.00 88.19 68 ASN A C 1
ATOM 497 O O . ASN A 1 68 ? 9.604 -3.412 -7.030 1.00 88.19 68 ASN A O 1
ATOM 501 N N . GLY A 1 69 ? 7.393 -3.499 -6.636 1.00 90.06 69 GLY A N 1
ATOM 502 C CA . GLY A 1 69 ? 7.385 -4.726 -5.838 1.00 90.06 69 GLY A CA 1
ATOM 503 C C . GLY A 1 69 ? 7.624 -4.511 -4.345 1.00 90.06 69 GLY A C 1
ATOM 504 O O . GLY A 1 69 ? 7.647 -5.483 -3.594 1.00 90.06 69 GLY A O 1
ATOM 505 N N . SER A 1 70 ? 7.807 -3.266 -3.894 1.00 92.94 70 SER A N 1
ATOM 506 C CA . SER A 1 70 ? 7.863 -2.978 -2.463 1.00 92.94 70 SER A CA 1
ATOM 507 C C . SER A 1 70 ? 6.465 -2.974 -1.861 1.00 92.94 70 SER A C 1
ATOM 509 O O . SER A 1 70 ? 5.467 -2.749 -2.551 1.00 92.94 70 SER A O 1
ATOM 511 N N . THR A 1 71 ? 6.387 -3.181 -0.551 1.00 94.94 71 THR A N 1
ATOM 512 C CA . THR A 1 71 ? 5.130 -3.046 0.179 1.00 94.94 71 THR A CA 1
ATOM 513 C C . THR A 1 71 ? 5.313 -2.163 1.396 1.00 94.94 71 THR A C 1
ATOM 515 O O . THR A 1 71 ? 6.404 -2.052 1.959 1.00 94.94 71 THR A O 1
ATOM 518 N N . TYR A 1 72 ? 4.244 -1.486 1.784 1.00 95.06 72 TYR A N 1
ATOM 519 C CA . TYR A 1 72 ? 4.237 -0.645 2.967 1.00 95.06 72 TYR A CA 1
ATOM 520 C C . TYR A 1 72 ? 2.954 -0.881 3.742 1.00 95.06 72 TYR A C 1
ATOM 522 O O . TYR A 1 72 ? 1.864 -0.792 3.188 1.00 95.06 72 TYR A O 1
ATOM 530 N N . TYR A 1 73 ? 3.092 -1.162 5.026 1.00 96.00 73 TYR A N 1
ATOM 531 C CA . TYR A 1 73 ? 1.990 -1.360 5.947 1.00 96.00 73 TYR A CA 1
ATOM 532 C C . TYR A 1 73 ? 2.047 -0.308 7.047 1.00 96.00 73 TYR A C 1
ATOM 534 O O . TYR A 1 73 ? 3.107 -0.049 7.615 1.00 96.00 73 TYR A O 1
ATOM 542 N N . ASN A 1 74 ? 0.900 0.257 7.390 1.00 96.38 74 ASN A N 1
ATOM 543 C CA . ASN A 1 74 ? 0.721 1.119 8.541 1.00 96.38 74 ASN A CA 1
ATOM 544 C C . ASN A 1 74 ? -0.456 0.603 9.361 1.00 96.38 74 ASN A C 1
ATOM 546 O O . ASN A 1 74 ? -1.518 0.328 8.822 1.00 96.38 74 ASN A O 1
ATOM 550 N N . SER A 1 75 ? -0.268 0.491 10.668 1.00 93.69 75 SER A N 1
ATOM 551 C CA . SER A 1 75 ? -1.280 -0.009 11.606 1.00 93.69 75 SER A CA 1
ATOM 552 C C . SER A 1 75 ? -2.314 1.033 12.048 1.00 93.69 75 SER A C 1
ATOM 554 O O . SER A 1 75 ? -3.176 0.711 12.855 1.00 93.69 75 SER A O 1
ATOM 556 N N . GLY A 1 76 ? -2.181 2.300 11.652 1.00 91.44 76 GLY A N 1
ATOM 557 C CA . GLY A 1 76 ? -2.983 3.413 12.177 1.00 91.44 76 GLY A CA 1
ATOM 558 C C . GLY A 1 76 ? -2.639 3.813 13.622 1.00 91.44 76 GLY A C 1
ATOM 559 O O . GLY A 1 76 ? -2.944 4.922 14.045 1.00 91.44 76 GLY A O 1
ATOM 560 N N . SER A 1 77 ? -1.929 2.957 14.366 1.00 91.75 77 SER A N 1
ATOM 561 C CA . SER A 1 77 ? -1.623 3.120 15.797 1.00 91.75 77 SER A CA 1
ATOM 562 C C . SER A 1 77 ? -0.149 3.453 16.078 1.00 91.75 77 SER A C 1
ATOM 564 O O . SER A 1 77 ? 0.333 3.285 17.195 1.00 91.75 77 SER A O 1
ATOM 566 N N . GLY A 1 78 ? 0.596 3.899 15.060 1.00 91.75 78 GLY A N 1
ATOM 567 C CA . GLY A 1 78 ? 2.002 4.313 15.184 1.00 91.75 78 GLY A CA 1
ATOM 568 C C . GLY A 1 78 ? 3.043 3.259 14.790 1.00 91.75 78 GLY A C 1
ATOM 569 O O . GLY A 1 78 ? 4.224 3.586 14.697 1.00 91.75 78 GLY A O 1
ATOM 570 N N . TYR A 1 79 ? 2.636 2.023 14.486 1.00 94.75 79 TYR A N 1
ATOM 571 C CA . TYR A 1 79 ? 3.514 1.037 13.847 1.00 94.75 79 TYR A CA 1
ATOM 572 C C . TYR A 1 79 ? 3.403 1.119 12.322 1.00 94.75 79 TYR A C 1
ATOM 574 O O . TYR A 1 79 ? 2.293 1.126 11.781 1.00 94.75 79 TYR A O 1
ATOM 582 N N . SER A 1 80 ? 4.548 1.125 11.638 1.00 96.19 80 SER A N 1
ATOM 583 C CA . SER A 1 80 ? 4.627 0.947 10.190 1.00 96.19 80 SER A CA 1
ATOM 584 C C . SER A 1 80 ? 5.769 0.010 9.812 1.00 96.19 80 SER A C 1
ATOM 586 O O . SER A 1 80 ? 6.767 -0.085 10.525 1.00 96.19 80 SER A O 1
ATOM 588 N N . SER A 1 81 ? 5.602 -0.693 8.697 1.00 95.88 81 SER A N 1
ATOM 589 C CA . SER A 1 81 ? 6.565 -1.648 8.166 1.00 95.88 81 SER A CA 1
ATOM 590 C C . SER A 1 81 ? 6.732 -1.428 6.672 1.00 95.88 81 SER A C 1
ATOM 592 O O . SER A 1 81 ? 5.752 -1.395 5.930 1.00 95.88 81 SER A O 1
ATOM 594 N N . TYR A 1 82 ? 7.976 -1.282 6.233 1.00 95.56 82 TYR A N 1
ATOM 595 C CA . TYR A 1 82 ? 8.333 -1.219 4.824 1.00 95.56 82 TYR A CA 1
ATOM 596 C C . TYR A 1 82 ? 9.056 -2.503 4.440 1.00 95.56 82 TYR A C 1
ATOM 598 O O . TYR A 1 82 ? 10.074 -2.844 5.042 1.00 95.56 82 TYR A O 1
ATOM 606 N N . THR A 1 83 ? 8.554 -3.186 3.415 1.00 94.31 83 THR A N 1
ATOM 607 C CA . THR A 1 83 ? 9.230 -4.340 2.826 1.00 94.31 83 THR A CA 1
ATOM 608 C C . THR A 1 83 ? 9.820 -3.912 1.486 1.00 94.31 83 THR A C 1
ATOM 610 O 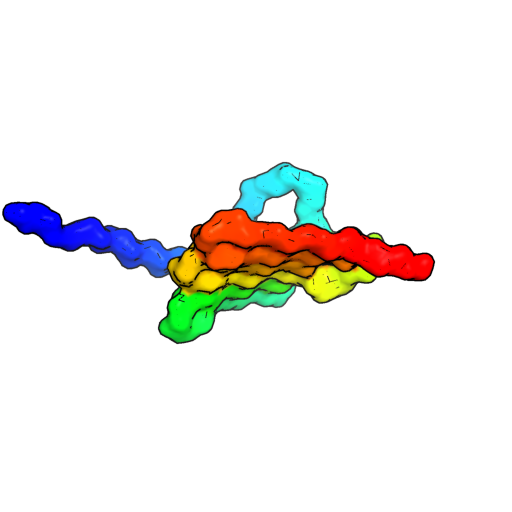O . THR A 1 83 ? 9.058 -3.552 0.582 1.00 94.31 83 THR A O 1
ATOM 613 N N . PRO A 1 84 ? 11.156 -3.918 1.327 1.00 92.38 84 PRO A N 1
ATOM 614 C CA . PRO A 1 84 ? 11.773 -3.624 0.041 1.00 92.38 84 PRO A CA 1
ATOM 615 C C . PRO A 1 84 ? 11.366 -4.675 -1.002 1.00 92.38 84 PRO A C 1
ATOM 617 O O . PRO A 1 84 ? 10.990 -5.792 -0.633 1.00 92.38 84 PRO A O 1
ATOM 620 N N . PRO A 1 85 ? 11.450 -4.349 -2.302 1.00 88.88 85 PRO A N 1
ATOM 621 C CA . PRO A 1 85 ? 11.188 -5.339 -3.329 1.00 88.88 85 PRO A CA 1
ATOM 622 C C . PRO A 1 85 ? 12.211 -6.466 -3.208 1.00 88.88 85 PRO A C 1
ATOM 624 O O . PRO A 1 85 ? 13.411 -6.219 -3.067 1.00 88.88 85 PRO A O 1
ATOM 627 N N . GLN A 1 86 ? 11.734 -7.706 -3.237 1.00 77.50 86 GLN A N 1
ATOM 628 C CA . GLN A 1 86 ? 12.617 -8.862 -3.323 1.00 77.50 86 GLN A CA 1
ATOM 629 C C . GLN A 1 86 ? 13.305 -8.770 -4.687 1.00 77.50 86 GLN A C 1
ATOM 631 O O . GLN A 1 86 ? 12.622 -8.723 -5.711 1.00 77.50 86 GLN A O 1
ATOM 636 N N . GLY A 1 87 ? 14.634 -8.626 -4.685 1.00 62.47 87 GLY A N 1
ATOM 637 C CA . GLY A 1 87 ? 15.418 -8.558 -5.917 1.00 62.47 87 GLY A CA 1
ATOM 638 C C . GLY A 1 87 ? 15.032 -9.725 -6.822 1.00 62.47 87 GLY A C 1
ATOM 639 O O . GLY A 1 87 ? 14.961 -10.857 -6.344 1.00 62.47 87 GLY A O 1
ATOM 640 N N . LYS A 1 88 ? 14.691 -9.423 -8.076 1.00 52.28 88 LYS A N 1
ATOM 641 C CA . LYS A 1 88 ? 14.332 -10.442 -9.064 1.00 52.28 88 LYS A CA 1
ATOM 642 C C . LYS A 1 88 ? 15.565 -11.187 -9.551 1.00 52.28 88 LYS A C 1
ATOM 644 O O . LYS A 1 88 ? 16.612 -10.519 -9.713 1.00 52.28 88 LYS A O 1
#

Organism: Aureobasidium melanogenum (NCBI:txid46634)

Mean predicted aligned error: 10.52 Å

Radius of gyration: 15.67 Å; Cα contacts (8 Å, |Δi|>4): 143; chains: 1; bounding box: 40×31×42 Å

Sequence (88 aa):
MPSNNSSTSSSDSNSASSGSGSSYEITSSGTNDQGNHYCSRDYGSSAANDNSYHYSNTDGSYYYSNPNGSTYYNSGSGYSSYTPPQGK

Nearest PDB structures (foldseek):
  4bxr-assembly2_B  TM=5.969E-01  e=7.382E-01  Danio rerio
  4by2-assembly1_A  TM=5.629E-01  e=5.558E-01  Drosophila melanogaster
  4bxp-assembly1_A  TM=5.158E-01  e=8.270E-01  Danio rerio

Secondary structure (DSSP, 8-state):
-------------------SS---EEEEEEE-TTS-EEEEEE--TT-S-S-EEEEE-TTS-EEEE-TTS-EEEE-SSS-EEEEPPPP-